Protein AF-A0A9W7YY91-F1 (afdb_monomer_lite)

Structure (mmCIF, N/CA/C/O backbone):
data_AF-A0A9W7YY91-F1
#
_entry.id   AF-A0A9W7YY91-F1
#
loop_
_atom_site.group_PDB
_atom_site.id
_atom_site.type_symbol
_atom_site.label_atom_id
_atom_site.label_alt_id
_atom_site.label_comp_id
_atom_site.label_asym_id
_atom_site.label_entity_id
_atom_site.label_seq_id
_atom_site.pdbx_PDB_ins_code
_atom_site.Cartn_x
_atom_site.Cartn_y
_atom_site.Cartn_z
_atom_site.occupancy
_atom_site.B_iso_or_equiv
_atom_site.auth_seq_id
_atom_site.auth_comp_id
_atom_site.auth_asym_id
_atom_site.auth_atom_id
_atom_site.pdbx_PDB_model_num
ATOM 1 N N . MET A 1 1 ? -40.336 12.571 43.332 1.00 50.00 1 MET A N 1
ATOM 2 C CA . MET A 1 1 ? -39.001 11.932 43.248 1.00 50.00 1 MET A CA 1
ATOM 3 C C . MET A 1 1 ? -38.878 11.258 41.875 1.00 50.00 1 MET A C 1
ATOM 5 O O . MET A 1 1 ? -39.372 10.154 41.683 1.00 50.00 1 MET A O 1
ATOM 9 N N . GLY A 1 2 ? -38.383 11.985 40.867 1.00 61.06 2 GLY A N 1
ATOM 10 C CA . GLY A 1 2 ? -38.435 11.567 39.458 1.00 61.06 2 GLY A CA 1
ATOM 11 C C . GLY A 1 2 ? -37.309 10.600 39.090 1.00 61.06 2 GLY A C 1
ATOM 12 O O . GLY A 1 2 ? -36.142 10.983 39.086 1.00 61.06 2 GLY A O 1
ATOM 13 N N . LYS A 1 3 ? -37.654 9.351 38.761 1.00 62.25 3 LYS A N 1
ATOM 14 C CA . LYS A 1 3 ? -36.713 8.334 38.268 1.00 62.25 3 LYS A CA 1
ATOM 15 C C . LYS A 1 3 ? -36.263 8.703 36.849 1.00 62.25 3 LYS A C 1
ATOM 17 O O . LYS A 1 3 ? -36.946 8.394 35.875 1.00 62.25 3 LYS A O 1
ATOM 22 N N . ARG A 1 4 ? -35.126 9.391 36.718 1.00 67.31 4 ARG A N 1
ATOM 23 C CA . ARG A 1 4 ? -34.531 9.703 35.409 1.00 67.31 4 ARG A CA 1
ATOM 24 C C . ARG A 1 4 ? -33.917 8.422 34.842 1.00 67.31 4 ARG A C 1
ATOM 26 O O . ARG A 1 4 ? -32.994 7.861 35.426 1.00 67.31 4 ARG A O 1
ATOM 33 N N . LYS A 1 5 ? -34.465 7.944 33.722 1.00 65.81 5 LYS A N 1
ATOM 34 C CA . LYS A 1 5 ? -33.915 6.820 32.956 1.00 65.81 5 LYS A CA 1
ATOM 35 C C . LYS A 1 5 ? -32.508 7.203 32.488 1.00 65.81 5 LYS A C 1
ATOM 37 O O . LYS A 1 5 ? -32.344 8.189 31.775 1.00 65.81 5 LYS A O 1
ATOM 42 N N . SER A 1 6 ? -31.510 6.443 32.930 1.00 64.75 6 SER A N 1
ATOM 43 C CA . SER A 1 6 ? -30.123 6.581 32.484 1.00 64.75 6 SER A CA 1
ATOM 44 C C . SER A 1 6 ? -30.056 6.332 30.976 1.00 64.75 6 SER A C 1
ATOM 46 O O . SER A 1 6 ? -30.417 5.250 30.508 1.00 64.75 6 SER A O 1
ATOM 48 N N . ALA A 1 7 ? -29.652 7.348 30.210 1.00 68.62 7 ALA A N 1
ATOM 49 C CA . ALA A 1 7 ? -29.436 7.222 28.777 1.00 68.62 7 ALA A CA 1
ATOM 50 C C . ALA A 1 7 ? -28.239 6.291 28.542 1.00 68.62 7 ALA A C 1
ATOM 52 O O . ALA A 1 7 ? -27.101 6.600 28.901 1.00 68.62 7 ALA A O 1
ATOM 53 N N . ARG A 1 8 ? -28.506 5.112 27.973 1.00 72.19 8 ARG A N 1
ATOM 54 C CA . ARG A 1 8 ? -27.479 4.122 27.640 1.00 72.19 8 ARG A CA 1
ATOM 55 C C . ARG A 1 8 ? -26.566 4.721 26.569 1.00 72.19 8 ARG A C 1
ATOM 57 O O . ARG A 1 8 ? -27.048 5.133 25.517 1.00 72.19 8 ARG A O 1
ATOM 64 N N . LYS A 1 9 ? -25.259 4.784 26.843 1.00 73.69 9 LYS A N 1
ATOM 65 C CA . LYS A 1 9 ? -24.269 5.300 25.888 1.00 73.69 9 LYS A CA 1
ATOM 66 C C . LYS A 1 9 ? -24.343 4.484 24.585 1.00 73.69 9 LYS A C 1
ATOM 68 O O . LYS A 1 9 ? -24.413 3.253 24.675 1.00 73.69 9 LYS A O 1
ATOM 73 N N . PRO A 1 10 ? -24.333 5.128 23.404 1.00 75.00 10 PRO A N 1
ATOM 74 C CA . PRO A 1 10 ? -24.351 4.421 22.131 1.00 75.00 10 PRO A CA 1
ATOM 75 C C . PRO A 1 10 ? -23.137 3.492 22.051 1.00 75.00 10 PRO A C 1
ATOM 77 O O . PRO A 1 10 ? -22.000 3.912 22.265 1.00 75.00 10 PRO A O 1
ATOM 80 N N . GLN A 1 11 ? -23.385 2.207 21.801 1.00 75.31 11 GLN A N 1
ATOM 81 C CA . GLN A 1 11 ? -22.318 1.227 21.640 1.00 75.31 11 GLN A CA 1
ATOM 82 C C . GLN A 1 11 ? -21.643 1.449 20.285 1.00 75.31 11 GLN A C 1
ATOM 84 O O . GLN A 1 11 ? -22.259 1.255 19.237 1.00 75.31 11 GLN A O 1
ATOM 89 N N . THR A 1 12 ? -20.372 1.847 20.304 1.00 73.44 12 THR A N 1
ATOM 90 C CA . THR A 1 12 ? -19.541 1.923 19.101 1.00 73.44 12 THR A CA 1
ATOM 91 C C . THR A 1 12 ? -19.416 0.525 18.503 1.00 73.44 12 THR A C 1
ATOM 93 O O . THR A 1 12 ? -18.822 -0.368 19.111 1.00 73.44 12 THR A O 1
ATOM 96 N N . LYS A 1 13 ? -19.989 0.324 17.312 1.00 74.38 13 LYS A N 1
ATOM 97 C CA . LYS A 1 13 ? -19.832 -0.922 16.557 1.00 74.38 13 LYS A CA 1
ATOM 98 C C . LYS A 1 13 ? -18.341 -1.129 16.286 1.00 74.38 13 LYS A C 1
ATOM 100 O O . LYS A 1 13 ? -17.684 -0.256 15.718 1.00 74.38 13 LYS A O 1
ATOM 105 N N . LYS A 1 14 ? -17.797 -2.261 16.741 1.00 69.62 14 LYS A N 1
ATOM 106 C CA . LYS A 1 14 ? -16.402 -2.633 16.488 1.00 69.62 14 LYS A CA 1
ATOM 107 C C . LYS A 1 14 ? -16.237 -2.794 14.979 1.00 69.62 14 LYS A C 1
ATOM 109 O O . LYS A 1 14 ? -16.929 -3.610 14.379 1.00 69.62 14 LYS A O 1
ATOM 114 N N . LYS A 1 15 ? -15.358 -1.995 14.375 1.00 68.75 15 LYS A N 1
ATOM 115 C CA . LYS A 1 15 ? -14.991 -2.153 12.966 1.00 68.75 15 LYS A CA 1
ATOM 116 C C . LYS A 1 15 ? -14.322 -3.519 12.823 1.00 68.75 15 LYS A C 1
ATOM 118 O O . LYS A 1 15 ? -13.342 -3.783 13.522 1.00 68.75 15 LYS A O 1
ATOM 123 N N . VAL A 1 16 ? -14.891 -4.390 11.994 1.00 69.19 16 VAL A N 1
ATOM 124 C CA . VAL A 1 16 ? -14.262 -5.663 11.632 1.00 69.19 16 VAL A CA 1
ATOM 125 C C . VAL A 1 16 ? -12.960 -5.312 10.916 1.00 69.19 16 VAL A C 1
ATOM 127 O O . VAL A 1 16 ? -12.962 -4.477 10.014 1.00 69.19 16 VAL A O 1
ATOM 130 N N . LYS A 1 17 ? -11.836 -5.852 11.391 1.00 69.19 17 LYS A N 1
ATOM 131 C CA . LYS A 1 17 ? -10.549 -5.661 10.722 1.00 69.19 17 LYS A CA 1
ATOM 132 C C . LYS A 1 17 ? -10.532 -6.602 9.524 1.00 69.19 17 LYS A C 1
ATOM 134 O O . LYS A 1 17 ? -10.673 -7.803 9.720 1.00 69.19 17 LYS A O 1
ATOM 139 N N . LEU A 1 18 ? -10.416 -6.041 8.327 1.00 71.88 18 LEU A N 1
ATOM 140 C CA . LEU A 1 18 ? -10.129 -6.810 7.123 1.00 71.88 18 LEU A CA 1
ATOM 141 C C . LEU A 1 18 ? -8.692 -7.329 7.196 1.00 71.88 18 LEU A C 1
ATOM 143 O O . LEU A 1 18 ? -7.827 -6.674 7.791 1.00 71.88 18 LEU A O 1
ATOM 147 N N . ASP A 1 19 ? -8.455 -8.494 6.603 1.00 73.44 19 ASP A N 1
ATOM 148 C CA . ASP A 1 19 ? -7.115 -9.059 6.512 1.00 73.44 19 ASP A CA 1
ATOM 149 C C . ASP A 1 19 ? -6.213 -8.150 5.670 1.00 73.44 19 ASP A C 1
ATOM 151 O O . ASP A 1 19 ? -6.612 -7.598 4.645 1.00 73.44 19 ASP A O 1
ATOM 155 N N . THR A 1 20 ? -4.983 -7.959 6.139 1.00 80.56 20 THR A N 1
ATOM 156 C CA . THR A 1 20 ? -3.974 -7.092 5.508 1.00 80.56 20 THR A CA 1
ATOM 157 C C . THR A 1 20 ? -2.878 -7.891 4.807 1.00 80.56 20 THR A C 1
ATOM 159 O O . THR A 1 20 ? -1.818 -7.342 4.496 1.00 80.56 20 THR A O 1
ATOM 162 N N . THR A 1 21 ? -3.108 -9.191 4.603 1.00 87.19 21 THR A N 1
ATOM 163 C CA . THR A 1 21 ? -2.163 -10.135 4.006 1.00 87.19 21 THR A CA 1
ATOM 164 C C . THR A 1 21 ? -2.559 -10.456 2.574 1.00 87.19 21 THR A C 1
ATOM 166 O O . THR A 1 21 ? -3.633 -11.000 2.334 1.00 87.19 21 THR A O 1
ATOM 169 N N . PHE A 1 22 ? -1.665 -10.159 1.633 1.00 91.94 22 PHE A N 1
ATOM 170 C CA . PHE A 1 22 ? -1.880 -10.395 0.203 1.00 91.94 22 PHE A CA 1
ATOM 171 C C . PHE A 1 22 ? -0.715 -11.174 -0.426 1.00 91.94 22 PHE A C 1
ATOM 173 O O . PHE A 1 22 ? 0.365 -11.314 0.165 1.00 91.94 22 PHE A O 1
ATOM 180 N N . LEU A 1 23 ? -0.934 -11.680 -1.642 1.00 93.75 23 LEU A N 1
ATOM 181 C CA . LEU A 1 23 ? 0.092 -12.318 -2.468 1.00 93.75 23 LEU A CA 1
ATOM 182 C C . LEU A 1 23 ? 1.009 -11.262 -3.098 1.00 93.75 23 LEU A C 1
ATOM 184 O O . LEU A 1 23 ? 0.550 -10.247 -3.617 1.00 93.75 23 LEU A O 1
ATOM 188 N N . CYS A 1 24 ? 2.318 -11.500 -3.088 1.00 94.69 24 CYS A N 1
ATOM 189 C CA . CYS A 1 24 ? 3.272 -10.606 -3.741 1.00 94.69 24 CYS A CA 1
ATOM 190 C C . CYS A 1 24 ? 3.334 -10.857 -5.252 1.00 94.69 24 CYS A C 1
ATOM 192 O O . CYS A 1 24 ? 3.739 -11.935 -5.667 1.00 94.69 24 CYS A O 1
ATOM 194 N N . LEU A 1 25 ? 3.057 -9.844 -6.075 1.00 92.56 25 LEU A N 1
ATOM 195 C CA . LEU A 1 25 ? 3.113 -9.949 -7.541 1.00 92.56 25 LEU A CA 1
ATOM 196 C C . LEU A 1 25 ? 4.533 -10.126 -8.099 1.00 92.56 25 LEU A C 1
ATOM 198 O O . LEU A 1 25 ? 4.705 -10.484 -9.260 1.00 92.56 25 LEU A O 1
ATOM 202 N N . ARG A 1 26 ? 5.568 -9.850 -7.292 1.00 91.12 26 ARG A N 1
ATOM 203 C CA . ARG A 1 26 ? 6.967 -9.912 -7.737 1.00 91.12 26 ARG A CA 1
ATOM 204 C C . ARG A 1 26 ? 7.652 -11.237 -7.424 1.00 91.12 26 ARG A C 1
ATOM 206 O O . ARG A 1 26 ? 8.364 -11.753 -8.275 1.00 91.12 26 ARG A O 1
ATOM 213 N N . CYS A 1 27 ? 7.469 -11.765 -6.213 1.00 94.44 27 CYS A N 1
ATOM 214 C CA . CYS A 1 27 ? 8.055 -13.045 -5.794 1.00 94.44 27 CYS A CA 1
ATOM 215 C C . CYS A 1 27 ? 7.038 -14.187 -5.682 1.00 94.44 27 CYS A C 1
ATOM 217 O O . CYS A 1 27 ? 7.420 -15.297 -5.337 1.00 94.44 27 CYS A O 1
ATOM 219 N N . ASN A 1 28 ? 5.760 -13.922 -5.963 1.00 92.31 28 ASN A N 1
ATOM 220 C CA . ASN A 1 28 ? 4.670 -14.896 -6.008 1.00 92.31 28 ASN A CA 1
ATOM 221 C C . ASN A 1 28 ? 4.458 -15.723 -4.727 1.00 92.31 28 ASN A C 1
ATOM 223 O O . ASN A 1 28 ? 3.970 -16.847 -4.775 1.00 92.31 28 ASN A O 1
ATOM 227 N N . HIS A 1 29 ? 4.813 -15.168 -3.567 1.00 93.06 29 HIS A N 1
ATOM 228 C CA . HIS A 1 29 ? 4.549 -15.800 -2.277 1.00 93.06 29 HIS A CA 1
ATOM 229 C C . HIS A 1 29 ? 3.283 -15.233 -1.624 1.00 93.06 29 HIS A C 1
ATOM 231 O O . HIS A 1 29 ? 3.128 -14.013 -1.474 1.00 93.06 29 HIS A O 1
ATOM 237 N N . GLU A 1 30 ? 2.408 -16.131 -1.182 1.00 92.38 30 GLU A N 1
ATOM 238 C CA . GLU A 1 30 ? 1.170 -15.833 -0.458 1.00 92.38 30 GLU A CA 1
ATOM 239 C C . GLU A 1 30 ? 1.430 -15.264 0.943 1.00 92.38 30 GLU A C 1
ATOM 241 O O . GLU A 1 30 ? 2.411 -15.609 1.599 1.00 92.38 30 GLU A O 1
ATOM 246 N N . ASN A 1 31 ? 0.532 -14.400 1.426 1.00 89.44 31 ASN A N 1
ATOM 247 C CA . ASN A 1 31 ? 0.560 -13.823 2.781 1.00 89.44 31 ASN A CA 1
ATOM 248 C C . ASN A 1 31 ? 1.868 -13.101 3.168 1.00 89.44 31 ASN A C 1
ATOM 250 O O . ASN A 1 31 ? 2.188 -12.937 4.350 1.00 89.44 31 ASN A O 1
ATOM 254 N N . THR A 1 32 ? 2.639 -12.648 2.180 1.00 92.56 32 THR A N 1
ATOM 255 C CA . THR A 1 32 ? 3.933 -11.984 2.406 1.00 92.56 32 THR A CA 1
ATOM 256 C C . THR A 1 32 ? 3.850 -10.473 2.387 1.00 92.56 32 THR A C 1
ATOM 258 O O . THR A 1 32 ? 4.736 -9.805 2.927 1.00 92.56 32 THR A O 1
ATOM 261 N N . VAL A 1 33 ? 2.812 -9.939 1.754 1.00 93.94 33 VAL A N 1
ATOM 262 C CA . VAL A 1 33 ? 2.586 -8.509 1.622 1.00 93.94 33 VAL A CA 1
ATOM 263 C C . VAL A 1 33 ? 1.829 -8.015 2.841 1.00 93.94 33 VAL A C 1
ATOM 265 O O . VAL A 1 33 ? 0.771 -8.546 3.166 1.00 93.94 33 VAL A O 1
ATOM 268 N N . THR A 1 34 ? 2.373 -6.996 3.498 1.00 92.56 34 THR A N 1
ATOM 269 C CA . THR A 1 34 ? 1.724 -6.283 4.600 1.00 92.56 34 THR A CA 1
ATOM 270 C C . THR A 1 34 ? 1.422 -4.856 4.184 1.00 92.56 34 THR A C 1
ATOM 272 O O . THR A 1 34 ? 2.306 -4.171 3.662 1.00 92.56 34 THR A O 1
ATOM 275 N N . VAL A 1 35 ? 0.194 -4.415 4.456 1.00 93.00 35 VAL A N 1
ATOM 276 C CA . VAL A 1 35 ? -0.274 -3.054 4.173 1.00 93.00 35 VAL A CA 1
ATOM 277 C C . VAL A 1 35 ? -0.433 -2.268 5.473 1.00 93.00 35 VAL A C 1
ATOM 279 O O . VAL A 1 35 ? -1.095 -2.720 6.410 1.00 93.00 35 VAL A O 1
ATOM 282 N N . GLU A 1 36 ? 0.162 -1.081 5.515 1.00 91.56 36 GLU A N 1
ATOM 283 C CA . GLU A 1 36 ? 0.066 -0.105 6.596 1.00 91.56 36 GLU A CA 1
ATOM 284 C C . GLU A 1 36 ? -0.696 1.132 6.104 1.00 91.56 36 GLU A C 1
ATOM 286 O O . GLU A 1 36 ? -0.354 1.727 5.083 1.00 91.56 36 GLU A O 1
ATOM 291 N N . MET A 1 37 ? -1.757 1.502 6.825 1.00 91.50 37 MET A N 1
ATOM 292 C CA . MET A 1 37 ? -2.674 2.576 6.434 1.00 91.50 37 MET A CA 1
ATOM 293 C C . MET A 1 37 ? -2.501 3.776 7.362 1.00 91.50 37 MET A C 1
ATOM 295 O O . MET A 1 37 ? -3.035 3.780 8.476 1.00 91.50 37 MET A O 1
ATOM 299 N N . ASP A 1 38 ? -1.823 4.820 6.893 1.00 91.75 38 ASP A N 1
ATOM 300 C CA . ASP A 1 38 ? -1.744 6.092 7.600 1.00 91.75 38 ASP A CA 1
ATOM 301 C C . ASP A 1 38 ? -2.872 7.025 7.139 1.00 91.75 38 ASP A C 1
ATOM 303 O O . ASP A 1 38 ? -2.776 7.764 6.155 1.00 91.75 38 ASP A O 1
ATOM 307 N N . LYS A 1 39 ? -3.982 6.994 7.884 1.00 89.12 39 LYS A N 1
ATOM 308 C CA . LYS A 1 39 ? -5.149 7.848 7.615 1.00 89.12 39 LYS A CA 1
ATOM 309 C C . LYS A 1 39 ? -4.928 9.315 7.990 1.00 89.12 39 LYS A C 1
ATOM 311 O O . LYS A 1 39 ? -5.714 10.149 7.547 1.00 89.12 39 LYS A O 1
ATOM 316 N N . ALA A 1 40 ? -3.912 9.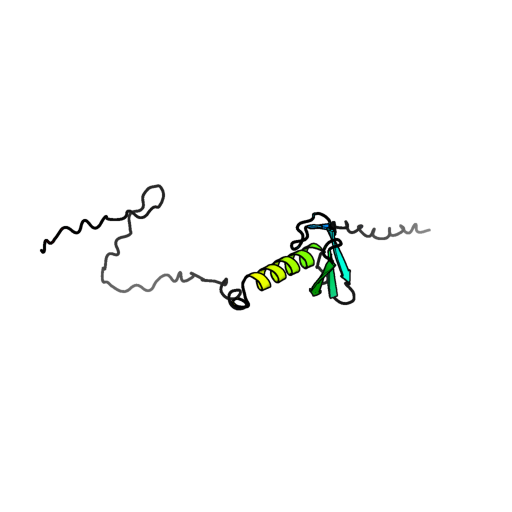638 8.793 1.00 90.38 40 ALA A N 1
ATOM 317 C CA . ALA A 1 40 ? -3.607 11.020 9.155 1.00 90.38 40 ALA A CA 1
ATOM 318 C C . ALA A 1 40 ? -2.930 11.736 7.985 1.00 90.38 40 ALA A C 1
ATOM 320 O O . ALA A 1 40 ? -3.343 12.832 7.609 1.00 90.38 40 ALA A O 1
ATOM 321 N N . ASN A 1 41 ? -1.960 11.068 7.362 1.00 92.44 41 ASN A N 1
ATOM 322 C CA . ASN A 1 41 ? -1.238 11.603 6.211 1.00 92.44 41 ASN A CA 1
ATOM 323 C C . ASN A 1 41 ? -1.884 11.254 4.866 1.00 92.44 41 ASN A C 1
ATOM 325 O O . ASN A 1 41 ? -1.450 11.778 3.846 1.00 92.44 41 ASN A O 1
ATOM 329 N N . LYS A 1 42 ? -2.940 10.42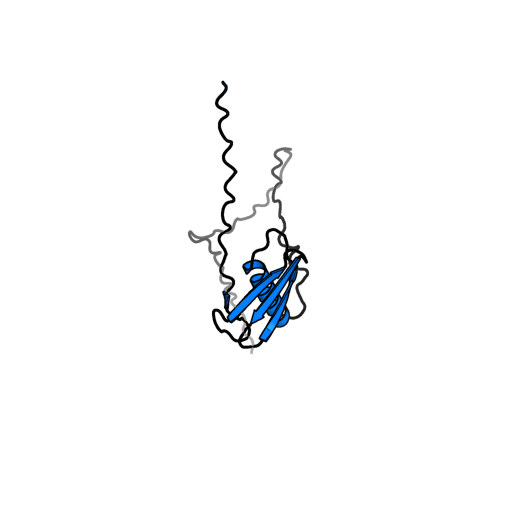5 4.860 1.00 93.88 42 LYS A N 1
ATOM 330 C CA . LYS A 1 42 ? -3.604 9.923 3.644 1.00 93.88 42 LYS A CA 1
ATOM 331 C C . LYS A 1 42 ? -2.639 9.136 2.750 1.00 93.88 42 LYS A C 1
ATOM 333 O O . LYS A 1 42 ? -2.673 9.258 1.528 1.00 93.88 42 LYS A O 1
ATOM 338 N N . ILE A 1 43 ? -1.787 8.322 3.367 1.00 94.56 43 ILE A N 1
ATOM 339 C CA . ILE A 1 43 ? -0.749 7.546 2.684 1.00 94.56 43 ILE A CA 1
ATOM 340 C C . ILE A 1 43 ? -0.868 6.075 3.080 1.00 94.56 43 ILE A C 1
ATOM 342 O O . ILE A 1 43 ? -0.917 5.732 4.261 1.00 94.56 43 ILE A O 1
ATOM 346 N N . GLY A 1 44 ? -0.916 5.198 2.081 1.00 94.50 44 GLY A N 1
ATOM 347 C CA . GLY A 1 44 ? -0.921 3.748 2.236 1.00 94.50 44 GLY A CA 1
ATOM 348 C C . GLY A 1 44 ? 0.422 3.190 1.816 1.00 94.50 44 GLY A C 1
ATOM 349 O O . GLY A 1 44 ? 0.884 3.480 0.717 1.00 94.50 44 GLY A O 1
ATOM 350 N N . SER A 1 45 ? 1.059 2.411 2.685 1.00 94.31 45 SER A N 1
ATOM 351 C CA . SER A 1 45 ? 2.355 1.789 2.412 1.00 94.31 45 SER A CA 1
ATOM 352 C C . SER A 1 45 ? 2.217 0.274 2.352 1.00 94.31 45 SER A C 1
ATOM 354 O O . SER A 1 45 ? 1.629 -0.345 3.235 1.00 94.31 45 SER A O 1
ATOM 356 N N . LEU A 1 46 ? 2.798 -0.331 1.324 1.00 94.44 46 LEU A N 1
ATOM 357 C CA . LEU A 1 46 ? 2.820 -1.771 1.101 1.00 94.44 46 LEU A CA 1
ATOM 358 C C . LEU A 1 46 ? 4.266 -2.261 1.120 1.00 94.44 46 LEU A C 1
ATOM 360 O O . LEU A 1 46 ? 5.134 -1.662 0.484 1.00 94.44 46 LEU A O 1
ATOM 364 N N . ARG A 1 47 ? 4.533 -3.362 1.833 1.00 94.75 47 ARG A N 1
ATOM 365 C CA . ARG A 1 47 ? 5.857 -4.002 1.872 1.00 94.75 47 ARG A CA 1
ATOM 366 C C . ARG A 1 47 ? 5.751 -5.523 1.802 1.00 94.75 47 ARG A C 1
ATOM 368 O O . ARG A 1 47 ? 4.989 -6.126 2.554 1.00 94.75 47 ARG A O 1
ATOM 375 N N . CYS A 1 48 ? 6.549 -6.154 0.940 1.00 94.81 48 CYS A N 1
ATOM 376 C CA . CYS A 1 48 ? 6.714 -7.613 0.929 1.00 94.81 48 CYS A CA 1
ATOM 377 C C . CYS A 1 48 ? 7.846 -8.047 1.870 1.00 94.81 48 CYS A C 1
ATOM 379 O O . CYS A 1 48 ? 8.954 -7.526 1.782 1.00 94.81 48 CYS A O 1
ATOM 381 N N . LYS A 1 49 ? 7.611 -9.056 2.712 1.00 93.81 49 LYS A N 1
ATOM 382 C CA . LYS A 1 49 ? 8.624 -9.599 3.638 1.00 93.81 49 LYS A CA 1
ATOM 383 C C . LYS A 1 49 ? 9.766 -10.371 2.963 1.00 93.81 49 LYS A C 1
ATOM 385 O O . LYS A 1 49 ? 10.813 -10.526 3.575 1.00 93.81 49 LYS A O 1
ATOM 390 N N . ILE A 1 50 ? 9.564 -10.872 1.741 1.00 93.88 50 ILE A N 1
ATOM 391 C CA . ILE A 1 50 ? 10.532 -11.747 1.055 1.00 93.88 50 ILE A CA 1
ATOM 392 C C . ILE A 1 50 ? 11.416 -10.953 0.094 1.00 93.88 50 ILE A C 1
ATOM 394 O O . ILE A 1 50 ? 12.628 -10.916 0.262 1.00 93.88 50 ILE A O 1
ATOM 398 N N . CYS A 1 51 ? 10.826 -10.290 -0.904 1.00 94.69 51 CYS A N 1
ATOM 399 C CA . CYS A 1 51 ? 11.595 -9.536 -1.902 1.00 94.69 51 CYS A CA 1
ATOM 400 C C . CYS A 1 51 ? 11.807 -8.061 -1.529 1.00 94.69 51 CYS A C 1
ATOM 402 O O . CYS A 1 51 ? 12.409 -7.322 -2.301 1.00 94.69 51 CYS A O 1
ATOM 404 N N . ASN A 1 52 ? 11.284 -7.623 -0.377 1.00 92.75 52 ASN A N 1
ATOM 405 C CA . ASN A 1 52 ? 11.420 -6.270 0.171 1.00 92.75 52 ASN A CA 1
ATOM 406 C C . ASN A 1 52 ? 10.979 -5.132 -0.768 1.00 92.75 52 ASN A C 1
ATOM 408 O O . ASN A 1 52 ? 11.380 -3.982 -0.582 1.00 92.75 52 ASN A O 1
ATOM 412 N N . VAL A 1 53 ? 10.133 -5.440 -1.758 1.00 93.06 53 VAL A N 1
ATOM 413 C CA . VAL A 1 53 ? 9.508 -4.421 -2.605 1.00 93.06 53 VAL A CA 1
ATOM 414 C C . VAL A 1 53 ? 8.600 -3.551 -1.740 1.00 93.06 53 VAL A C 1
ATOM 416 O O . VAL A 1 53 ? 7.848 -4.067 -0.905 1.00 93.06 53 VAL A O 1
ATOM 419 N N . GLY A 1 54 ? 8.724 -2.238 -1.918 1.00 93.94 54 GLY A N 1
ATOM 420 C CA . GLY A 1 54 ? 7.929 -1.227 -1.238 1.00 93.94 54 GLY A CA 1
ATOM 421 C C . GLY A 1 54 ? 7.135 -0.417 -2.252 1.00 93.94 54 GLY A C 1
ATOM 422 O O . GLY A 1 54 ? 7.668 -0.050 -3.297 1.00 93.94 54 GLY A O 1
ATOM 423 N N . PHE A 1 55 ? 5.877 -0.139 -1.939 1.00 94.75 55 PHE A N 1
ATOM 424 C CA . PHE A 1 55 ? 5.007 0.708 -2.746 1.00 94.75 55 PHE A CA 1
ATOM 425 C C . PHE A 1 55 ? 4.222 1.654 -1.843 1.00 94.75 55 PHE A C 1
ATOM 427 O O . PHE A 1 55 ? 3.948 1.328 -0.685 1.00 94.75 55 PHE A O 1
ATOM 434 N N . GLN A 1 56 ? 3.889 2.828 -2.369 1.00 94.88 56 GLN A N 1
ATOM 435 C CA . GLN A 1 56 ? 3.143 3.838 -1.643 1.00 94.88 56 GLN A CA 1
ATOM 436 C C . GLN A 1 56 ? 2.047 4.421 -2.535 1.00 94.88 56 GLN A C 1
ATOM 438 O O . GLN A 1 56 ? 2.310 4.759 -3.687 1.00 94.88 56 GLN A O 1
ATOM 443 N N . ALA A 1 57 ? 0.838 4.532 -1.992 1.00 94.50 57 ALA A N 1
ATOM 444 C CA . ALA A 1 57 ? -0.341 5.043 -2.684 1.00 94.50 57 ALA A CA 1
ATOM 445 C C . ALA A 1 57 ? -1.046 6.123 -1.857 1.00 94.50 57 ALA A C 1
ATOM 447 O O . ALA A 1 57 ? -0.948 6.158 -0.624 1.00 94.50 57 ALA A O 1
ATOM 448 N N . ALA A 1 58 ? -1.772 7.002 -2.546 1.00 94.50 58 ALA A N 1
ATOM 449 C CA . ALA A 1 58 ? -2.625 7.993 -1.906 1.00 94.50 58 ALA A CA 1
ATOM 450 C C . ALA A 1 58 ? -3.899 7.323 -1.370 1.00 94.50 58 ALA A C 1
ATOM 452 O O . ALA A 1 58 ? -4.522 6.517 -2.050 1.00 94.50 58 ALA A O 1
ATOM 453 N N . LEU A 1 59 ? -4.306 7.678 -0.154 1.00 94.00 59 LEU A N 1
ATOM 454 C CA . LEU A 1 59 ? -5.483 7.115 0.503 1.00 94.00 59 LEU A CA 1
ATOM 455 C C . LEU A 1 59 ? -6.584 8.144 0.714 1.00 94.00 59 LEU A C 1
ATOM 457 O O . LEU A 1 59 ? -6.350 9.333 0.922 1.00 94.00 59 LEU A O 1
ATOM 461 N N . ASN A 1 60 ? -7.811 7.647 0.800 1.00 91.31 60 ASN A N 1
ATOM 462 C CA . ASN A 1 60 ? -8.958 8.400 1.269 1.00 91.31 60 ASN A CA 1
ATOM 463 C C . ASN A 1 60 ? -9.505 7.822 2.591 1.00 91.31 60 ASN A C 1
ATOM 465 O O . ASN A 1 60 ? -9.097 6.768 3.076 1.00 91.31 60 ASN A O 1
ATOM 469 N N . HIS A 1 61 ? -10.460 8.514 3.209 1.00 88.00 61 HIS A N 1
ATOM 470 C CA . HIS A 1 61 ? -11.082 8.104 4.473 1.00 88.00 61 HIS A CA 1
ATOM 471 C C . HIS A 1 61 ? -11.907 6.810 4.360 1.00 88.00 61 HIS A C 1
ATOM 473 O O . HIS A 1 61 ? -12.033 6.075 5.347 1.00 88.00 61 HIS A O 1
ATOM 479 N N . LEU A 1 62 ? -12.426 6.538 3.162 1.00 90.19 62 LEU A N 1
ATOM 480 C CA . LEU A 1 62 ? -13.141 5.316 2.795 1.00 90.19 62 LEU A CA 1
ATOM 481 C C . LEU A 1 62 ? -12.201 4.186 2.372 1.00 90.19 62 LEU A C 1
ATOM 483 O O . LEU A 1 62 ? -12.675 3.070 2.215 1.00 90.19 62 LEU A O 1
ATOM 487 N N . SER A 1 63 ? -10.902 4.462 2.215 1.00 90.25 63 SER A N 1
ATOM 488 C CA . SER A 1 63 ? -9.989 3.472 1.671 1.00 90.25 63 SER A CA 1
ATOM 489 C C . SER A 1 63 ? -9.703 2.337 2.648 1.00 90.25 63 SER A C 1
ATOM 491 O O . SER A 1 63 ? -9.517 2.532 3.865 1.00 90.25 63 SER A O 1
ATOM 493 N N . GLU A 1 64 ? -9.627 1.152 2.070 1.00 91.38 64 GLU A N 1
ATOM 494 C CA . GLU A 1 64 ? -9.358 -0.129 2.691 1.00 91.38 64 GLU A CA 1
ATOM 495 C C . GLU A 1 64 ? -8.006 -0.684 2.198 1.00 91.38 64 GLU A C 1
ATOM 497 O O . GLU A 1 64 ? -7.479 -0.242 1.178 1.00 91.38 64 GLU A O 1
ATOM 502 N N . PRO A 1 65 ? -7.388 -1.636 2.919 1.00 90.94 65 PRO A N 1
ATOM 503 C CA . PRO A 1 65 ? -6.086 -2.193 2.535 1.00 90.94 65 PRO A CA 1
ATOM 504 C C . PRO A 1 65 ? -6.044 -2.800 1.122 1.00 90.94 65 PRO A C 1
ATOM 506 O O . PRO A 1 65 ? -4.985 -2.818 0.499 1.00 90.94 65 PRO A O 1
ATOM 509 N N . ILE A 1 66 ? -7.189 -3.277 0.623 1.00 92.56 66 ILE A N 1
ATOM 510 C CA . ILE A 1 66 ? -7.334 -3.817 -0.733 1.00 92.56 66 ILE A CA 1
ATOM 511 C C . ILE A 1 66 ? -7.169 -2.743 -1.816 1.00 92.56 66 ILE A C 1
ATOM 513 O O . ILE A 1 66 ? -6.663 -3.052 -2.894 1.00 92.56 66 ILE A O 1
ATOM 517 N N . ASP A 1 67 ? -7.517 -1.485 -1.528 1.00 93.25 67 ASP A N 1
ATOM 518 C CA . ASP A 1 67 ? -7.369 -0.389 -2.492 1.00 93.25 67 ASP A CA 1
ATOM 519 C C . ASP A 1 67 ? -5.884 -0.160 -2.800 1.00 93.25 67 ASP A C 1
ATOM 521 O O . ASP A 1 67 ? -5.486 -0.132 -3.959 1.00 93.25 67 ASP A O 1
ATOM 525 N N . VAL A 1 68 ? -5.034 -0.137 -1.763 1.00 93.69 68 VAL A N 1
ATOM 526 C CA . VAL A 1 68 ? -3.568 -0.012 -1.914 1.00 93.69 68 VAL A CA 1
ATOM 527 C C . VAL A 1 68 ? -2.984 -1.179 -2.702 1.00 93.69 68 VAL A C 1
ATOM 529 O O . VAL A 1 68 ? -2.049 -1.006 -3.483 1.00 93.69 68 VAL A O 1
ATOM 532 N N . TYR A 1 69 ? -3.505 -2.384 -2.471 1.00 94.44 69 TYR A N 1
ATOM 533 C CA . TYR A 1 69 ? -3.070 -3.563 -3.206 1.00 94.44 69 TYR A CA 1
ATOM 534 C C . TYR A 1 69 ? -3.454 -3.472 -4.688 1.00 94.44 69 TYR A C 1
ATOM 536 O O . TYR A 1 69 ? -2.631 -3.785 -5.542 1.00 94.44 69 TYR A O 1
ATOM 544 N N . SER A 1 70 ? -4.659 -2.991 -4.994 1.00 93.75 70 SER A N 1
ATOM 545 C CA . SER A 1 70 ? -5.146 -2.805 -6.367 1.00 93.75 70 SER A CA 1
ATOM 546 C C . SER A 1 70 ? -4.329 -1.745 -7.110 1.00 93.75 70 SER A C 1
ATOM 548 O O . SER A 1 70 ? -3.830 -2.013 -8.200 1.00 93.75 70 SER A O 1
ATOM 550 N N . ASP A 1 71 ? -4.054 -0.606 -6.467 1.00 94.44 71 AS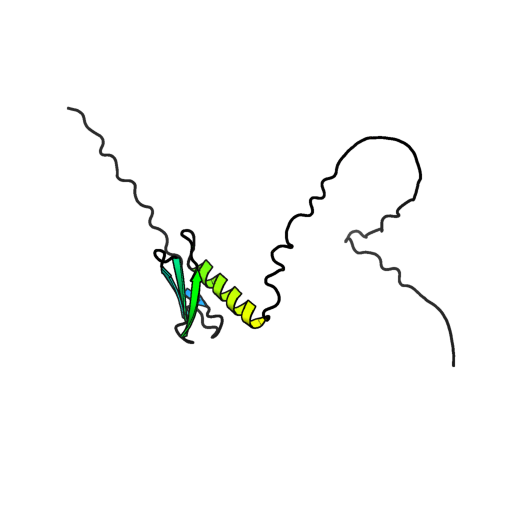P A N 1
ATOM 551 C CA . ASP A 1 71 ? -3.171 0.430 -7.015 1.00 94.44 71 ASP A CA 1
ATOM 552 C C . ASP A 1 71 ? -1.764 -0.113 -7.317 1.00 94.44 71 ASP A C 1
ATOM 554 O O . ASP A 1 71 ? -1.126 0.275 -8.300 1.00 94.44 71 ASP A O 1
ATOM 558 N N . TRP A 1 72 ? -1.260 -1.028 -6.482 1.00 94.75 72 TRP A N 1
ATOM 559 C CA . TRP A 1 72 ? 0.028 -1.678 -6.712 1.00 94.75 72 TRP A CA 1
ATOM 560 C C . TRP A 1 72 ? -0.006 -2.638 -7.909 1.00 94.75 72 TRP A C 1
ATOM 562 O O . TRP A 1 72 ? 0.945 -2.655 -8.694 1.00 94.75 72 TRP A O 1
ATOM 572 N N . VAL A 1 73 ? -1.096 -3.397 -8.082 1.00 93.94 73 VAL A N 1
ATOM 573 C CA . VAL A 1 73 ? -1.326 -4.244 -9.267 1.00 93.94 73 VAL A CA 1
ATOM 574 C C . VAL A 1 73 ? -1.285 -3.390 -10.532 1.00 93.94 73 VAL A C 1
ATOM 576 O O . VAL A 1 73 ? -0.539 -3.701 -11.463 1.00 93.94 73 VAL A O 1
ATOM 579 N N . ASP A 1 74 ? -2.010 -2.275 -10.542 1.00 92.50 74 ASP A N 1
ATOM 580 C CA . ASP A 1 74 ? -2.063 -1.364 -11.685 1.00 92.50 74 ASP A CA 1
ATOM 581 C C . ASP A 1 74 ? -0.708 -0.705 -11.958 1.00 92.50 74 ASP A C 1
ATOM 583 O O . ASP A 1 74 ? -0.276 -0.615 -13.109 1.00 92.50 74 ASP A O 1
ATOM 587 N N . ALA A 1 75 ? 0.025 -0.315 -10.912 1.00 90.50 75 ALA A N 1
ATOM 588 C CA . ALA A 1 75 ? 1.381 0.207 -11.050 1.00 90.50 75 ALA A CA 1
ATOM 589 C C . ALA A 1 75 ? 2.342 -0.829 -11.661 1.00 90.50 75 ALA A C 1
ATOM 591 O O . ALA A 1 75 ? 3.142 -0.484 -12.534 1.00 90.50 75 ALA A O 1
ATOM 592 N N . CYS A 1 76 ? 2.257 -2.099 -11.253 1.00 90.06 76 CYS A N 1
ATOM 593 C CA . CYS A 1 76 ? 3.036 -3.184 -11.851 1.00 90.06 76 CYS A CA 1
ATOM 594 C C . CYS A 1 76 ? 2.657 -3.423 -13.319 1.00 90.06 76 CYS A C 1
ATOM 596 O O . CYS A 1 76 ? 3.542 -3.597 -14.159 1.00 90.06 76 CYS A O 1
ATOM 598 N N . ASN A 1 77 ? 1.363 -3.385 -13.639 1.00 87.38 77 ASN A N 1
ATOM 599 C CA . ASN A 1 77 ? 0.866 -3.563 -15.000 1.00 87.38 77 ASN A CA 1
ATOM 600 C C . ASN A 1 77 ? 1.321 -2.432 -15.930 1.00 87.38 77 ASN A C 1
ATOM 602 O O . ASN A 1 77 ? 1.740 -2.708 -17.054 1.00 87.38 77 ASN A O 1
ATOM 606 N N . ARG A 1 78 ? 1.310 -1.179 -15.458 1.00 84.19 78 ARG A N 1
ATOM 607 C CA . ARG A 1 78 ? 1.779 -0.012 -16.222 1.00 84.19 78 ARG A CA 1
ATOM 608 C C . ARG A 1 78 ? 3.264 -0.108 -16.569 1.00 84.19 78 ARG A C 1
ATOM 610 O O . ARG A 1 78 ? 3.644 0.131 -17.708 1.00 84.19 78 ARG A O 1
ATOM 617 N N . VAL A 1 79 ? 4.106 -0.537 -15.626 1.00 82.00 79 VAL A N 1
ATOM 618 C CA . VAL A 1 79 ? 5.541 -0.758 -15.896 1.00 82.00 79 VAL A CA 1
ATOM 619 C C . VAL A 1 79 ? 5.755 -1.839 -16.962 1.00 82.00 79 VAL A C 1
ATOM 621 O O . VAL A 1 79 ? 6.695 -1.746 -17.745 1.00 82.00 79 VAL A O 1
ATOM 624 N N . ASN A 1 80 ? 4.885 -2.850 -17.016 1.00 80.19 80 ASN A N 1
ATOM 625 C CA . ASN A 1 80 ? 5.010 -3.954 -17.965 1.00 80.19 80 ASN A CA 1
ATOM 626 C C . ASN A 1 80 ? 4.480 -3.631 -19.376 1.00 80.19 80 ASN A C 1
ATOM 628 O O . ASN A 1 80 ? 4.917 -4.261 -20.333 1.00 80.19 80 ASN A O 1
ATOM 632 N N . ARG A 1 81 ? 3.531 -2.696 -19.514 1.00 76.06 81 ARG A N 1
ATOM 633 C CA . ARG A 1 81 ? 2.886 -2.353 -20.799 1.00 76.06 81 ARG A CA 1
ATOM 634 C C . ARG A 1 81 ? 3.543 -1.184 -21.548 1.00 76.06 81 ARG A C 1
ATOM 636 O O . ARG A 1 81 ? 3.240 -0.990 -22.716 1.00 76.06 81 ARG A O 1
ATOM 643 N N . GLY A 1 82 ? 4.482 -0.469 -20.925 1.00 64.88 82 GLY A N 1
ATOM 644 C CA . GLY A 1 82 ? 5.050 0.764 -21.484 1.00 64.88 82 GLY A CA 1
ATOM 645 C C . GLY A 1 82 ? 4.159 1.987 -21.198 1.00 64.88 82 GLY A C 1
ATOM 646 O O . GLY A 1 82 ? 3.010 1.820 -20.799 1.00 64.88 82 GLY A O 1
ATOM 647 N N . PRO A 1 83 ? 4.676 3.224 -21.330 1.00 62.81 83 PRO A N 1
ATOM 648 C CA . PRO A 1 83 ? 3.968 4.455 -20.946 1.00 62.81 83 PRO A CA 1
ATOM 649 C C . PRO A 1 83 ? 2.807 4.869 -21.877 1.00 62.81 83 PRO A C 1
ATOM 651 O O . PRO A 1 83 ? 2.286 5.971 -21.737 1.00 62.81 83 PRO A O 1
ATOM 654 N N . GLU A 1 84 ? 2.388 4.028 -22.821 1.00 57.25 84 GLU A N 1
ATOM 655 C CA . GLU A 1 84 ? 1.298 4.331 -23.753 1.00 57.25 84 GLU A CA 1
ATOM 656 C C . GLU A 1 84 ? -0.022 3.744 -23.237 1.00 57.25 84 GLU A C 1
ATOM 658 O O . GLU A 1 84 ? -0.278 2.572 -23.483 1.00 57.25 84 GLU A O 1
ATOM 663 N N . SER A 1 85 ? -0.818 4.525 -22.487 1.00 53.06 85 SER A N 1
ATOM 664 C CA . SER A 1 85 ? -2.304 4.439 -22.434 1.00 53.06 85 SER A CA 1
ATOM 665 C C . SER A 1 85 ? -2.926 5.177 -21.227 1.00 53.06 85 SER A C 1
ATOM 667 O O . SER A 1 85 ? -3.888 4.684 -20.634 1.00 53.06 85 SER A O 1
ATOM 669 N N . ASP A 1 86 ? -2.414 6.340 -20.808 1.00 54.81 86 ASP A N 1
ATOM 670 C CA . ASP A 1 86 ? -3.121 7.151 -19.794 1.00 54.81 86 ASP A CA 1
ATOM 671 C C . ASP A 1 86 ? -4.343 7.906 -20.388 1.00 54.81 86 ASP A C 1
ATOM 673 O O . ASP A 1 86 ? -5.122 8.489 -19.639 1.00 54.81 86 ASP A O 1
ATOM 677 N N . GLU A 1 87 ? -4.566 7.850 -21.712 1.00 55.00 87 GLU A N 1
ATOM 678 C CA . GLU A 1 87 ? -5.608 8.624 -22.420 1.00 55.00 87 GLU A CA 1
ATOM 679 C C . GLU A 1 87 ? -6.894 7.842 -22.786 1.00 55.00 87 GLU A C 1
ATOM 681 O O . GLU A 1 87 ? -7.885 8.446 -23.189 1.00 55.00 87 GLU A O 1
ATOM 686 N N . GLU A 1 88 ? -6.955 6.513 -22.633 1.00 55.47 88 GLU A N 1
ATOM 687 C CA . GLU A 1 88 ? -8.126 5.727 -23.090 1.00 55.47 88 GLU A CA 1
ATOM 688 C C . GLU A 1 88 ? -9.282 5.638 -22.079 1.00 55.47 88 GLU A C 1
ATOM 690 O O . GLU A 1 88 ? -10.378 5.180 -22.412 1.00 55.47 88 GLU A O 1
ATOM 695 N N . ARG A 1 89 ? -9.095 6.103 -20.839 1.00 55.38 89 ARG A N 1
ATOM 696 C CA . ARG A 1 89 ? -10.133 5.992 -19.799 1.00 55.38 89 ARG A CA 1
ATOM 697 C C . ARG A 1 89 ? -11.268 7.016 -19.945 1.00 55.38 89 ARG A C 1
ATOM 699 O O . ARG A 1 89 ? -12.319 6.834 -19.333 1.00 55.38 89 ARG A O 1
ATOM 706 N N . ASP A 1 90 ? -11.102 8.020 -20.804 1.00 50.88 90 ASP A N 1
ATOM 707 C CA . ASP A 1 90 ? -12.147 8.988 -21.159 1.00 50.88 90 ASP A CA 1
ATOM 708 C C . ASP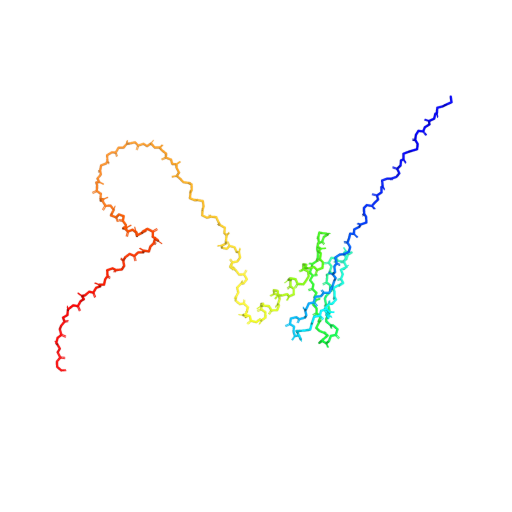 A 1 90 ? -13.008 8.552 -22.366 1.00 50.88 90 ASP A C 1
ATOM 710 O O . ASP A 1 90 ? -13.974 9.233 -22.709 1.00 50.88 90 ASP A O 1
ATOM 714 N N . ASN A 1 91 ? -12.740 7.392 -22.989 1.00 53.34 91 ASN A N 1
ATOM 715 C CA . ASN A 1 91 ? -13.515 6.885 -24.135 1.00 53.34 91 ASN A CA 1
ATOM 716 C C . ASN A 1 91 ? -14.527 5.774 -23.782 1.00 53.34 91 ASN A C 1
ATOM 718 O O . ASN A 1 91 ? -14.978 5.034 -24.646 1.00 53.34 91 ASN A O 1
ATOM 722 N N . ALA A 1 92 ? -14.933 5.657 -22.515 1.00 55.50 92 ALA A N 1
ATOM 723 C CA . ALA A 1 92 ? -15.992 4.734 -22.083 1.00 55.50 92 ALA A CA 1
ATOM 724 C C . ALA A 1 92 ? -17.288 5.467 -21.678 1.00 55.50 92 ALA A C 1
ATOM 726 O O . ALA A 1 92 ? -17.981 5.059 -20.745 1.00 55.50 92 ALA A O 1
ATOM 727 N N . GLY A 1 93 ? -17.612 6.574 -22.357 1.00 44.66 93 GLY A N 1
ATOM 728 C CA . GLY A 1 93 ? -18.742 7.441 -22.020 1.00 44.66 93 GLY A CA 1
ATOM 729 C C . GLY A 1 93 ? -19.684 7.740 -23.188 1.00 44.66 93 GLY A C 1
ATOM 730 O O . GLY A 1 93 ? -19.454 8.677 -23.940 1.00 44.66 93 GLY A O 1
ATOM 731 N N . TYR A 1 94 ? -20.816 7.027 -23.219 1.00 53.16 94 TYR A N 1
ATOM 732 C CA . TYR A 1 94 ? -22.137 7.568 -23.585 1.00 53.16 94 TYR A CA 1
ATOM 733 C C . TYR A 1 94 ? -22.447 7.837 -25.075 1.00 53.16 94 TYR A C 1
ATOM 735 O O . TYR A 1 94 ? -22.579 8.979 -25.512 1.00 53.16 94 TYR A O 1
ATOM 743 N N . THR A 1 95 ? -22.740 6.784 -25.847 1.00 53.78 95 THR A N 1
ATOM 744 C CA . THR A 1 95 ? -23.630 6.925 -27.014 1.00 53.78 95 THR A CA 1
ATOM 745 C C . THR A 1 95 ? -25.079 6.996 -26.523 1.00 53.78 95 THR A C 1
ATOM 747 O O . THR A 1 95 ? -25.732 5.968 -26.339 1.00 53.78 95 THR A O 1
ATOM 750 N N . HIS A 1 96 ? -25.599 8.199 -26.283 1.00 54.91 96 HIS A N 1
ATOM 751 C CA . HIS A 1 96 ? -27.043 8.407 -26.140 1.00 54.91 96 HIS A CA 1
ATOM 752 C C . HIS A 1 96 ? -27.678 8.237 -27.519 1.00 54.91 96 HIS A C 1
ATOM 754 O O . HIS A 1 96 ? -27.719 9.171 -28.318 1.00 54.91 96 HIS A O 1
ATOM 760 N N . SER A 1 97 ? -28.119 7.023 -27.840 1.00 56.31 97 SER A N 1
ATOM 761 C CA . SER A 1 97 ? -29.029 6.813 -28.963 1.00 56.31 97 SER A CA 1
ATOM 762 C C . SER A 1 97 ? -30.443 7.124 -28.482 1.00 56.31 97 SER A C 1
ATOM 764 O O . SER A 1 97 ? -31.256 6.235 -28.280 1.00 56.31 97 SER A O 1
ATOM 766 N N . ASP A 1 98 ? -30.710 8.403 -28.246 1.00 50.91 98 ASP A N 1
ATOM 767 C CA . ASP A 1 98 ? -32.059 8.902 -28.025 1.00 50.91 98 ASP A CA 1
ATOM 768 C C . ASP A 1 98 ? -32.306 10.011 -29.044 1.00 50.91 98 ASP A C 1
ATOM 770 O O . ASP A 1 98 ? -31.961 11.176 -28.849 1.00 50.91 98 ASP A O 1
ATOM 774 N N . ASN A 1 99 ? -32.883 9.618 -30.178 1.00 54.44 99 ASN A N 1
ATOM 775 C CA . ASN A 1 99 ? -33.696 10.522 -30.977 1.00 54.44 99 ASN A CA 1
ATOM 776 C C . ASN A 1 99 ? -34.922 9.767 -31.508 1.00 54.44 99 ASN A C 1
ATOM 778 O O . ASN A 1 99 ? -35.034 9.445 -32.691 1.00 54.44 99 ASN A O 1
ATOM 782 N N . ASP A 1 100 ? -35.824 9.448 -30.577 1.00 52.94 100 ASP A N 1
ATOM 783 C CA . ASP A 1 100 ? -37.252 9.319 -30.858 1.00 52.94 100 ASP A CA 1
ATOM 784 C C . ASP A 1 100 ? -37.816 10.747 -30.975 1.00 52.94 100 ASP A C 1
ATOM 786 O O . ASP A 1 100 ? -38.093 11.396 -29.971 1.00 52.94 100 ASP A O 1
ATOM 790 N N . GLU A 1 101 ? -37.964 11.267 -32.197 1.00 49.78 101 GLU A N 1
ATOM 791 C CA . GLU A 1 101 ? -38.875 12.388 -32.451 1.00 49.78 101 GLU A CA 1
ATOM 792 C C . GLU A 1 101 ? -39.830 12.015 -33.587 1.00 49.78 101 GLU A C 1
ATOM 794 O O . GLU A 1 101 ? -39.533 12.021 -34.787 1.00 49.78 101 GLU A O 1
ATOM 799 N N . ARG A 1 102 ? -41.037 11.671 -33.151 1.00 48.09 102 ARG A N 1
ATOM 800 C CA . ARG A 1 102 ? -42.220 11.442 -33.964 1.00 48.09 102 ARG A CA 1
ATOM 801 C C . ARG A 1 102 ? -42.691 12.736 -34.650 1.00 48.09 102 ARG A C 1
ATOM 803 O O . ARG A 1 102 ? -42.916 13.754 -34.015 1.00 48.09 102 ARG A O 1
ATOM 810 N N . GLN A 1 103 ? -43.032 12.577 -35.934 1.00 51.06 103 GLN A N 1
ATOM 811 C CA . GLN A 1 103 ? -44.020 13.333 -36.727 1.00 51.06 103 GLN A CA 1
ATOM 812 C C . GLN A 1 103 ? -43.683 14.758 -37.205 1.00 51.06 103 GLN A C 1
ATOM 814 O O . GLN A 1 103 ? -44.115 15.745 -36.618 1.00 51.06 103 GLN A O 1
ATOM 819 N N . ARG A 1 104 ? -43.190 14.854 -38.452 1.00 43.09 104 ARG A N 1
ATOM 820 C CA . ARG A 1 104 ? -43.755 15.769 -39.469 1.00 43.0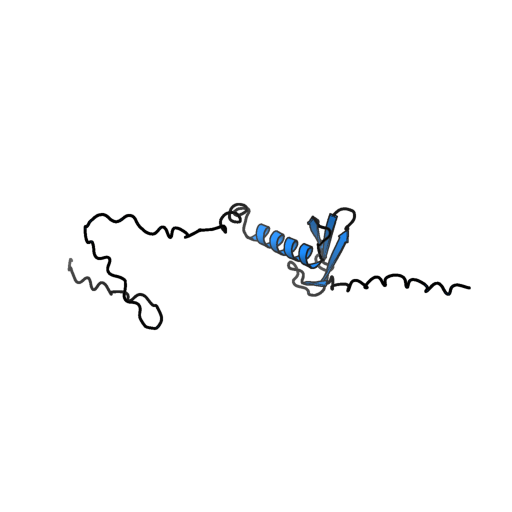9 104 ARG A CA 1
ATOM 821 C C . ARG A 1 104 ? -43.779 15.075 -40.831 1.00 43.09 104 ARG A C 1
ATOM 823 O O . ARG A 1 104 ? -42.750 14.893 -41.468 1.00 43.09 104 ARG A O 1
ATOM 830 N N . GLY A 1 105 ? -44.961 14.638 -41.265 1.00 43.47 105 GLY A N 1
ATOM 831 C CA . GLY A 1 105 ? -45.130 13.997 -42.567 1.00 43.47 105 GLY A CA 1
ATOM 832 C C . GLY A 1 105 ? -44.906 14.965 -43.729 1.00 43.47 105 GLY A C 1
ATOM 833 O O . GLY A 1 105 ? -45.426 16.075 -43.679 1.00 43.47 105 GLY A O 1
ATOM 834 N N . ARG A 1 106 ? -44.190 14.518 -44.777 1.00 41.72 106 ARG A N 1
ATOM 835 C CA . ARG A 1 106 ? -44.362 14.910 -46.195 1.00 41.72 106 ARG A CA 1
ATOM 836 C C . ARG A 1 106 ? -43.405 14.117 -47.118 1.00 41.72 106 ARG A C 1
ATOM 838 O O . ARG A 1 106 ? -42.238 14.459 -47.186 1.00 41.72 106 ARG A O 1
ATOM 845 N N . LYS A 1 107 ? -43.964 13.139 -47.854 1.00 43.16 107 LYS A N 1
ATOM 846 C CA . LYS A 1 107 ? -43.600 12.628 -49.210 1.00 43.16 107 LYS A CA 1
ATOM 847 C C . LYS A 1 107 ? -42.144 12.155 -49.445 1.00 43.16 107 LYS A C 1
ATOM 849 O O . LYS A 1 107 ? -41.222 12.946 -49.436 1.00 43.16 107 LYS A O 1
ATOM 854 N N . GLU A 1 108 ? -41.907 10.848 -49.572 1.00 45.03 108 GLU A N 1
ATOM 855 C CA . GLU A 1 108 ? -41.919 10.065 -50.834 1.00 45.03 108 GLU A CA 1
ATOM 856 C C . GLU A 1 108 ? -40.540 9.992 -51.518 1.00 45.03 108 GLU A C 1
ATOM 858 O O . GLU A 1 108 ? -40.188 10.873 -52.285 1.00 45.03 108 GLU A O 1
ATOM 863 N N . SER A 1 109 ? -39.803 8.897 -51.281 1.00 39.53 109 SER A N 1
ATOM 864 C CA . SER A 1 109 ? -39.057 8.156 -52.317 1.00 39.53 109 SER A CA 1
ATOM 865 C C . SER A 1 109 ? -38.402 6.913 -51.705 1.00 39.53 109 SER A C 1
ATOM 867 O O . SER A 1 109 ? -37.570 6.996 -50.808 1.00 39.53 109 SER A O 1
ATOM 869 N N . ARG A 1 110 ? -38.837 5.748 -52.186 1.00 52.50 110 ARG A N 1
ATOM 870 C CA . ARG A 1 110 ? -38.420 4.402 -51.783 1.00 52.50 110 ARG A CA 1
ATOM 871 C C . ARG A 1 110 ? -36.980 4.102 -52.227 1.00 52.50 110 ARG A C 1
ATOM 873 O O . ARG A 1 110 ? -36.746 4.001 -53.426 1.00 52.50 110 ARG A O 1
ATOM 880 N N . GLN A 1 111 ? -36.087 3.800 -51.289 1.00 46.50 111 GLN A N 1
ATOM 881 C CA . GLN A 1 111 ? -35.003 2.835 -51.502 1.00 46.50 111 GLN A CA 1
ATOM 882 C C . GLN A 1 111 ? -35.136 1.760 -50.421 1.00 46.50 111 GLN A C 1
ATOM 884 O O . GLN A 1 111 ? -35.286 2.056 -49.240 1.00 46.50 111 GLN A O 1
ATOM 889 N N . ARG A 1 112 ? -35.272 0.513 -50.874 1.00 44.16 112 ARG A N 1
ATOM 890 C CA . ARG A 1 112 ? -35.514 -0.672 -50.050 1.00 44.16 112 ARG A CA 1
ATOM 891 C C . ARG A 1 112 ? -34.154 -1.134 -49.527 1.00 44.16 112 ARG A C 1
ATOM 893 O O . ARG A 1 112 ? -33.420 -1.759 -50.281 1.00 44.16 112 ARG A O 1
ATOM 900 N N . ASP A 1 113 ? -33.832 -0.814 -48.280 1.00 43.91 113 ASP A N 1
ATOM 901 C CA . ASP A 1 113 ? -32.705 -1.436 -47.584 1.00 43.91 113 ASP A CA 1
ATOM 902 C C . ASP A 1 113 ? -33.107 -2.873 -47.222 1.00 43.91 113 ASP A C 1
ATOM 904 O O . ASP A 1 113 ? -34.096 -3.102 -46.518 1.00 43.91 113 ASP A O 1
ATOM 908 N N . VAL A 1 114 ? -32.421 -3.852 -47.810 1.00 51.12 114 VAL A N 1
ATOM 909 C CA . VAL A 1 114 ? -32.652 -5.281 -47.578 1.00 51.12 114 VAL A CA 1
ATOM 910 C C . VAL A 1 114 ? -31.956 -5.650 -46.271 1.00 51.12 114 VAL A C 1
ATOM 912 O O . VAL A 1 114 ? -30.735 -5.603 -46.183 1.00 51.12 114 VAL A O 1
ATOM 915 N N . SER A 1 115 ? -32.725 -6.012 -45.245 1.00 50.44 115 SER A N 1
ATOM 916 C CA . SER A 1 115 ? -32.167 -6.486 -43.975 1.00 50.44 115 SER A CA 1
ATOM 917 C C . SER A 1 115 ? -31.459 -7.840 -44.167 1.00 50.44 115 SER A C 1
ATOM 919 O O . SER A 1 115 ? -32.061 -8.738 -44.763 1.00 50.44 115 SER A O 1
ATOM 921 N N . PRO A 1 116 ? -30.226 -8.036 -43.657 1.00 56.00 116 PRO A N 1
ATOM 922 C CA . PRO A 1 116 ? -29.551 -9.331 -43.719 1.00 56.00 116 PRO A CA 1
ATOM 923 C C . PRO A 1 116 ? -30.314 -10.397 -42.920 1.00 56.00 116 PRO A C 1
ATOM 925 O O . PRO A 1 116 ? -30.621 -10.206 -41.739 1.00 56.00 116 PRO A O 1
ATOM 928 N N . VAL A 1 117 ? -30.626 -11.522 -43.568 1.00 56.12 117 VAL A N 1
ATOM 929 C CA . VAL A 1 117 ? -31.243 -12.693 -42.930 1.00 56.12 117 VAL A CA 1
ATOM 930 C C . VAL A 1 117 ? -30.194 -13.359 -42.038 1.00 56.12 117 VAL A C 1
ATOM 932 O O . VAL A 1 117 ? -29.178 -13.842 -42.533 1.00 56.12 117 VAL A O 1
ATOM 935 N N . HIS A 1 118 ? -30.442 -13.363 -40.730 1.00 62.12 118 HIS A N 1
ATOM 936 C CA . HIS A 1 118 ? -29.668 -14.118 -39.744 1.00 62.12 118 HIS A CA 1
ATOM 937 C C . HIS A 1 118 ? -30.409 -15.423 -39.428 1.00 62.12 118 HIS A C 1
ATOM 939 O O . HIS A 1 118 ? -31.643 -15.437 -39.415 1.00 62.12 118 HIS A O 1
ATOM 945 N N . ASP A 1 119 ? -29.679 -16.514 -39.192 1.00 60.25 119 ASP A N 1
ATOM 946 C CA . ASP A 1 119 ? -30.275 -17.778 -38.752 1.00 60.25 119 ASP A CA 1
ATOM 947 C C . ASP A 1 119 ? -30.686 -17.728 -37.262 1.00 60.25 119 ASP A C 1
ATOM 949 O O . ASP A 1 119 ? -30.449 -16.733 -36.575 1.00 60.25 119 ASP A O 1
ATOM 953 N N . GLU A 1 120 ? -31.315 -18.795 -36.754 1.00 59.25 120 GLU A N 1
ATOM 954 C CA . GLU A 1 120 ? -31.823 -18.895 -35.371 1.00 59.25 120 GLU A CA 1
ATOM 955 C C . GLU A 1 120 ? -30.733 -18.665 -34.297 1.00 59.25 120 GLU A C 1
ATOM 957 O O . GLU A 1 120 ? -31.056 -18.314 -33.161 1.00 59.25 120 GLU A O 1
ATOM 962 N N . TYR A 1 121 ? -29.449 -18.764 -34.662 1.00 63.62 121 TYR A N 1
ATOM 963 C CA . TYR A 1 121 ? -28.302 -18.477 -33.795 1.00 63.62 121 TYR A CA 1
ATOM 964 C C . TYR A 1 121 ? -27.577 -17.154 -34.099 1.00 63.62 121 TYR A C 1
ATOM 966 O O . TYR A 1 121 ? -26.555 -16.862 -33.478 1.00 63.62 121 TYR A O 1
ATOM 974 N N . GLY A 1 122 ? -28.112 -16.312 -34.988 1.00 57.41 122 GLY A N 1
ATOM 975 C CA . GLY A 1 122 ? -27.643 -14.940 -35.185 1.00 57.41 122 GLY A CA 1
ATOM 976 C C . GLY A 1 122 ? -26.330 -14.797 -35.962 1.00 57.41 122 GLY A C 1
ATOM 977 O O . GLY A 1 122 ? -25.660 -13.777 -35.804 1.00 57.41 122 GLY A O 1
ATOM 978 N N . ILE A 1 123 ? -25.939 -15.773 -36.789 1.00 56.69 123 ILE A N 1
ATOM 979 C CA . ILE A 1 123 ? -24.690 -15.715 -37.562 1.00 56.69 123 ILE A CA 1
ATOM 980 C C . ILE A 1 123 ? -24.967 -15.142 -38.970 1.00 56.69 123 ILE A C 1
ATOM 982 O O . ILE A 1 123 ? -25.911 -15.573 -39.637 1.00 56.69 123 ILE A O 1
ATOM 986 N N . PRO A 1 124 ? -24.170 -14.174 -39.468 1.00 53.84 124 PRO A N 1
ATOM 987 C CA . PRO A 1 124 ? -24.276 -13.705 -40.850 1.00 53.84 124 PRO A CA 1
ATOM 988 C C . PRO A 1 124 ? -23.921 -14.826 -41.836 1.00 53.84 124 PRO A C 1
ATOM 990 O O . PRO A 1 124 ? -22.842 -15.414 -41.749 1.00 53.84 124 PRO A O 1
ATOM 993 N N . THR A 1 125 ? -24.798 -15.115 -42.800 1.00 54.91 125 THR A N 1
ATOM 994 C CA . THR A 1 125 ? -24.495 -16.084 -43.864 1.00 54.91 125 THR A CA 1
ATOM 995 C C . THR A 1 125 ? -23.464 -15.484 -44.824 1.00 54.91 125 THR A C 1
ATOM 997 O O . THR A 1 125 ? -23.744 -14.524 -45.538 1.00 54.91 125 THR A O 1
ATOM 1000 N N . GLN A 1 126 ? -22.239 -16.016 -44.820 1.00 47.53 126 GLN A N 1
ATOM 1001 C CA . GLN A 1 126 ? -21.234 -15.644 -45.814 1.00 47.53 126 GLN A CA 1
ATOM 1002 C C . GLN A 1 126 ? -21.618 -16.255 -47.166 1.00 47.53 126 GLN A C 1
ATOM 1004 O O . GLN A 1 126 ? -21.637 -17.479 -47.311 1.00 47.53 126 GLN A O 1
ATOM 1009 N N . LEU A 1 127 ? -21.927 -15.405 -48.151 1.00 51.25 127 LEU A N 1
ATOM 1010 C CA . LEU A 1 127 ? -21.843 -15.800 -49.553 1.00 51.25 127 LEU A CA 1
ATOM 1011 C C . LEU A 1 127 ? -20.378 -16.148 -49.833 1.00 51.25 127 LEU A C 1
ATOM 1013 O O . LEU A 1 127 ? -19.491 -15.327 -49.622 1.00 51.25 127 LEU A O 1
ATOM 1017 N N . SER A 1 128 ? -20.130 -17.383 -50.255 1.00 39.66 128 SER A N 1
ATOM 1018 C CA . SER A 1 128 ? -18.866 -17.760 -50.876 1.00 39.66 128 SER A CA 1
ATOM 1019 C C . SER A 1 128 ? -18.866 -17.143 -52.268 1.00 39.66 128 SER A C 1
ATOM 1021 O O . SER A 1 128 ? -19.672 -17.537 -53.110 1.00 39.66 128 SER A O 1
ATOM 1023 N N . ASP A 1 129 ? -17.999 -16.157 -52.485 1.00 43.53 129 ASP A N 1
ATOM 1024 C CA . ASP A 1 129 ? -17.645 -15.701 -53.823 1.00 43.53 129 ASP A CA 1
ATOM 1025 C C . ASP A 1 129 ? -16.906 -16.845 -54.533 1.00 43.53 129 ASP A C 1
ATOM 1027 O O . ASP A 1 129 ? -15.701 -17.049 -54.386 1.00 43.53 129 ASP A O 1
ATOM 1031 N N . ASP A 1 130 ? -17.685 -17.644 -55.256 1.00 50.19 130 ASP A N 1
ATOM 1032 C CA . ASP A 1 130 ? -17.229 -18.473 -56.363 1.00 50.19 130 ASP A CA 1
ATOM 1033 C C . ASP A 1 130 ? -16.867 -17.517 -57.513 1.00 50.19 130 ASP A C 1
ATOM 1035 O O . ASP A 1 130 ? -17.685 -17.231 -58.384 1.00 50.19 130 ASP A O 1
ATOM 1039 N N . GL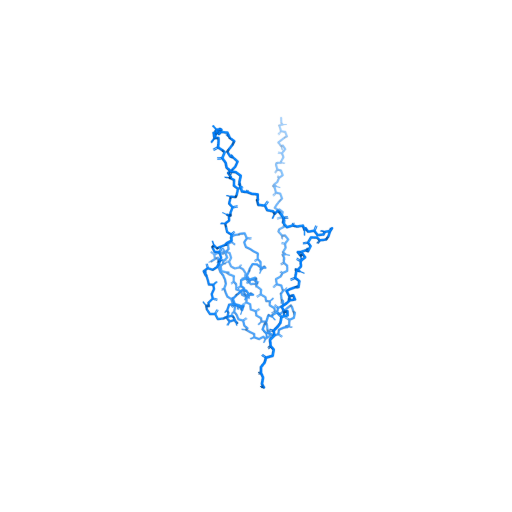U A 1 131 ? -15.661 -16.940 -57.479 1.00 53.94 131 GLU A N 1
ATOM 1040 C CA . GLU A 1 131 ? -15.053 -16.370 -58.686 1.00 53.94 131 GLU A CA 1
ATOM 1041 C C . GLU A 1 131 ? -14.268 -17.467 -59.404 1.00 53.94 131 GLU A C 1
ATOM 1043 O O . GLU A 1 131 ? -13.081 -17.716 -59.184 1.00 53.94 131 GLU A O 1
ATOM 1048 N N . SER A 1 132 ? -14.998 -18.133 -60.292 1.00 47.12 132 SER A N 1
ATOM 1049 C CA . SER A 1 132 ? -14.480 -18.619 -61.558 1.00 47.12 132 SER A CA 1
ATOM 1050 C C . SER A 1 132 ? -13.735 -17.508 -62.308 1.00 47.12 132 SER A C 1
ATOM 1052 O O . SER A 1 132 ? -14.304 -16.442 -62.534 1.00 47.12 132 SER A O 1
ATOM 1054 N N . ASP A 1 133 ? -12.502 -17.808 -62.728 1.00 50.84 133 ASP A N 1
ATOM 1055 C CA . ASP A 1 133 ? -11.999 -17.713 -64.111 1.00 50.84 133 ASP A CA 1
ATOM 1056 C C . ASP A 1 133 ? -10.568 -17.165 -64.270 1.00 50.84 133 ASP A C 1
ATOM 1058 O O . ASP A 1 133 ? -10.157 -16.193 -63.642 1.00 50.84 133 ASP A O 1
ATOM 1062 N N . ILE A 1 134 ? -9.890 -17.785 -65.248 1.00 54.69 134 ILE A N 1
ATOM 1063 C CA . ILE A 1 134 ? -8.788 -17.301 -66.102 1.00 54.69 134 ILE A CA 1
ATOM 1064 C C . ILE A 1 134 ? -7.414 -17.967 -65.907 1.00 54.69 134 ILE A C 1
ATOM 1066 O O . ILE A 1 134 ? -6.561 -17.568 -65.118 1.00 54.69 134 ILE A O 1
ATOM 1070 N N . ASP A 1 135 ? -7.207 -18.967 -66.772 1.00 51.28 135 ASP A N 1
ATOM 1071 C CA . ASP A 1 135 ? -5.958 -19.302 -67.456 1.00 51.28 135 ASP A CA 1
ATOM 1072 C C . ASP A 1 135 ? -5.048 -18.091 -67.734 1.00 51.28 135 ASP A C 1
ATOM 1074 O O . ASP A 1 135 ? -5.474 -17.145 -68.398 1.00 51.28 135 ASP A O 1
ATOM 1078 N N . ASN A 1 136 ? -3.752 -18.184 -67.407 1.00 52.81 136 ASN A N 1
ATOM 1079 C CA . ASN A 1 136 ? -2.717 -17.870 -68.402 1.00 52.81 136 ASN A CA 1
ATOM 1080 C C . ASN A 1 136 ? -1.302 -18.333 -67.999 1.00 52.81 136 ASN A C 1
ATOM 1082 O O . ASN A 1 136 ? -0.719 -17.797 -67.059 1.00 52.81 136 ASN A O 1
ATOM 1086 N N . PHE A 1 137 ? -0.778 -19.230 -68.842 1.00 48.56 137 PHE A N 1
ATOM 1087 C CA . PHE A 1 137 ? 0.622 -19.554 -69.169 1.00 48.56 137 PHE A CA 1
ATOM 1088 C C . PHE A 1 137 ? 1.558 -20.180 -68.121 1.00 48.56 137 PHE A C 1
ATOM 1090 O O . PHE A 1 137 ? 2.039 -19.477 -67.207 1.00 48.56 137 PHE A O 1
#

Sequence (137 aa):
MGKRKSARKPQTKKKVKLDTTFLCLRCNHENTVTVEMDKANKIGSLRCKICNVGFQAALNHLSEPIDVYSDWVDACNRVNRGPESDEERDNAGYTHSDNDERQRGRKESRQRDVSPVHDEYGIPTQLSDDESDIDNF

Foldseek 3Di:
DDDDDPDDDDDDDPDDADDQFAADPPPRDGRQKGWDADAVQQKIWIAGNPPGDIDIDGHDPPDDSVVSVVVVVVVVVDVVPDVPDPPCPVVPDDPPPDDPDDDDDDDDDDDDDDDQDAPPVRDGDDDDPPDDDDDDD

Secondary structure (DSSP, 8-state):
-------PPP--PPPPPPP-EE--TTT--TT-EEEEEETTTTEEEEEETTT--EEEEE--TT--HHHHHHHHHHHHHHHHH-S--SSGGGSS-------------------------B-TT--B-------------

pLDDT: mean 72.22, std 19.19, range [39.53, 94.88]

Radius of gyration: 31.6 Å; chains: 1; bounding box: 57×35×112 Å